Protein AF-A0A6P8NVR1-F1 (afdb_monomer_lite)

InterPro domains:
  IPR001129 Membrane-associated, eicosanoid/glutathione metabolism (MAPEG) protein [PF01124] (24-122)
  IPR023352 Membrane associated eicosanoid/glutathione metabolism-like domain superfamily [G3DSA:1.20.120.550] (2-128)
  IPR023352 Membrane associated eicosanoid/glutathione metabolism-like domain superfamily [SSF161084] (20-120)
  IPR040162 Microsomal glutathione S-transferase 1-like [PTHR10689] (18-127)

Secondary structure (DSSP, 8-state):
-----PPPHHHHHHHHHHT-BSSHHHHHHTT-GGGB---HHHHHHHHHHHHHHHHHHHHHHHHHHHHHT---HHHHHHHHHHHHHHHHHHHHHHHTTPPTTHHHHHHHHHHHHHHHHHHHHHHHHHHT-

Organism: Geotrypetes seraphini (NCBI:txid260995)

Structure (mmCIF, N/CA/C/O backbone):
data_AF-A0A6P8NVR1-F1
#
_entry.id   AF-A0A6P8NVR1-F1
#
loop_
_atom_site.group_PDB
_atom_site.id
_atom_site.type_symbol
_atom_site.label_atom_id
_atom_site.label_alt_id
_atom_site.label_comp_id
_atom_site.label_asym_id
_atom_site.label_entity_id
_atom_site.label_seq_id
_atom_site.pdbx_PDB_ins_code
_atom_site.Cartn_x
_atom_site.Cartn_y
_atom_site.Cartn_z
_atom_site.occupancy
_atom_site.B_iso_or_equiv
_atom_site.auth_seq_id
_atom_site.auth_comp_id
_atom_site.auth_asym_id
_atom_site.auth_atom_id
_atom_site.pdbx_PDB_model_num
ATOM 1 N N . MET A 1 1 ? -29.888 -23.218 -0.373 1.00 34.25 1 MET A N 1
ATOM 2 C CA . MET A 1 1 ? -28.438 -23.358 -0.621 1.00 34.25 1 MET A CA 1
ATOM 3 C C . MET A 1 1 ? -27.927 -21.982 -1.011 1.00 34.25 1 MET A C 1
ATOM 5 O O . MET A 1 1 ? -27.906 -21.650 -2.184 1.00 34.25 1 MET A O 1
ATOM 9 N N . THR A 1 2 ? -27.669 -21.127 -0.023 1.00 29.81 2 THR A N 1
ATOM 10 C CA . THR A 1 2 ? -27.311 -19.722 -0.259 1.00 29.81 2 THR A CA 1
ATOM 11 C C . THR A 1 2 ? -25.893 -19.531 0.243 1.00 29.81 2 THR A C 1
ATOM 13 O O . THR A 1 2 ? -25.622 -19.648 1.434 1.00 29.81 2 THR A O 1
ATOM 16 N N . MET A 1 3 ? -24.988 -19.357 -0.716 1.00 31.16 3 MET A N 1
ATOM 17 C CA . MET A 1 3 ? -23.564 -19.121 -0.517 1.00 31.16 3 MET A CA 1
ATOM 18 C C . MET A 1 3 ? -23.371 -17.875 0.349 1.00 31.16 3 MET A C 1
ATOM 20 O O . MET A 1 3 ? -23.677 -16.765 -0.079 1.00 31.16 3 MET A O 1
ATOM 24 N N . ILE A 1 4 ? -22.885 -18.069 1.575 1.00 40.06 4 ILE A N 1
ATOM 25 C CA . ILE A 1 4 ? -22.505 -16.987 2.481 1.00 40.06 4 ILE A CA 1
ATOM 26 C C . ILE A 1 4 ? -21.123 -16.519 2.028 1.00 40.06 4 ILE A C 1
ATOM 28 O O . ILE A 1 4 ? -20.117 -17.187 2.264 1.00 40.06 4 ILE A O 1
ATOM 32 N N . SER A 1 5 ? -21.075 -15.391 1.323 1.00 36.91 5 SER A N 1
ATOM 33 C CA . SER A 1 5 ? -19.827 -14.699 1.015 1.00 36.91 5 SER A CA 1
ATOM 34 C C . SER A 1 5 ? -19.214 -14.179 2.318 1.00 36.91 5 SER A C 1
ATOM 36 O O . SER A 1 5 ? -19.719 -13.225 2.908 1.00 36.91 5 SER A O 1
ATOM 38 N N . SER A 1 6 ? -18.146 -14.829 2.778 1.00 36.59 6 SER A N 1
ATOM 39 C CA . SER A 1 6 ? -17.405 -14.449 3.983 1.00 36.59 6 SER A CA 1
ATOM 40 C C . SER A 1 6 ? -16.728 -13.081 3.796 1.00 36.59 6 SER A C 1
ATOM 42 O O . SER A 1 6 ? -15.930 -12.935 2.866 1.00 36.59 6 SER A O 1
ATOM 44 N N . PRO A 1 7 ? -16.961 -12.088 4.674 1.00 46.00 7 PRO A N 1
ATOM 45 C CA . PRO A 1 7 ? -16.121 -10.900 4.750 1.00 46.00 7 PRO A CA 1
ATOM 46 C C . PRO A 1 7 ? -14.785 -11.266 5.413 1.00 46.00 7 PRO A C 1
ATOM 48 O O . PRO A 1 7 ? -14.711 -12.184 6.230 1.00 46.00 7 PRO A O 1
ATOM 51 N N . GLY A 1 8 ? -13.709 -10.574 5.037 1.00 45.28 8 GLY A N 1
ATOM 52 C CA . GLY A 1 8 ? -12.347 -10.905 5.463 1.00 45.28 8 GLY A CA 1
ATOM 53 C C . GLY A 1 8 ? -12.120 -10.885 6.990 1.00 45.28 8 GLY A C 1
ATOM 54 O O . GLY A 1 8 ? -12.815 -10.173 7.721 1.00 45.28 8 GLY A O 1
ATOM 55 N N . PRO A 1 9 ? -11.100 -11.615 7.481 1.00 47.22 9 PRO A N 1
ATOM 56 C CA . PRO A 1 9 ? -10.915 -11.962 8.896 1.00 47.22 9 PRO A CA 1
ATOM 57 C C . PRO A 1 9 ? -10.760 -10.777 9.857 1.00 47.22 9 PRO A C 1
ATOM 59 O O . PRO A 1 9 ? -11.029 -10.921 11.043 1.00 47.22 9 PRO A O 1
ATOM 62 N N . GLN A 1 10 ? -10.363 -9.594 9.384 1.00 46.66 10 GLN A N 1
ATOM 63 C CA . GLN A 1 10 ? -10.154 -8.449 10.274 1.00 46.66 10 GLN A CA 1
ATOM 64 C C . GLN A 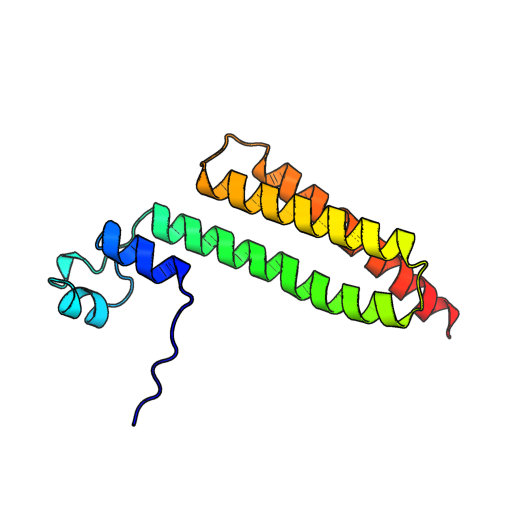1 10 ? -11.470 -7.776 10.692 1.00 46.66 10 GLN A C 1
ATOM 66 O O . GLN A 1 10 ? -11.611 -7.412 11.851 1.00 46.66 10 GLN A O 1
ATOM 71 N N . GLY A 1 11 ? -12.462 -7.653 9.802 1.00 45.97 11 GLY A N 1
ATOM 72 C CA . GLY A 1 11 ? -13.723 -6.960 10.116 1.00 45.97 11 GLY A CA 1
ATOM 73 C C . GLY A 1 11 ? -14.585 -7.685 11.1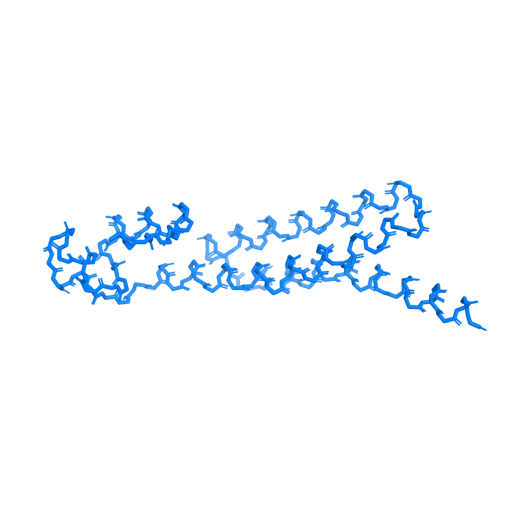56 1.00 45.97 11 GLY A C 1
ATOM 74 O O . GLY A 1 11 ? -15.250 -7.040 11.963 1.00 45.97 11 GLY A O 1
ATOM 75 N N . HIS A 1 12 ? -14.524 -9.019 11.174 1.00 50.06 12 HIS A N 1
ATOM 76 C CA . HIS A 1 12 ? -15.284 -9.846 12.111 1.00 50.06 12 HIS A CA 1
ATOM 77 C C . HIS A 1 12 ? -14.808 -9.692 13.560 1.00 50.06 12 HIS A C 1
ATOM 79 O O . HIS A 1 12 ? -15.641 -9.581 14.453 1.00 50.06 12 HIS A O 1
ATOM 85 N N . VAL A 1 13 ? -13.492 -9.636 13.796 1.00 52.91 13 VAL A N 1
ATOM 86 C CA . VAL A 1 13 ? -12.922 -9.610 15.156 1.00 52.91 13 VAL A CA 1
ATOM 87 C C . VAL A 1 13 ? -13.276 -8.308 15.884 1.00 52.91 13 VAL A C 1
ATOM 89 O O . VAL A 1 13 ? -13.744 -8.343 17.025 1.00 52.91 13 VAL A O 1
ATOM 92 N N . TRP A 1 14 ? -13.156 -7.164 15.202 1.00 46.94 14 TRP A N 1
ATOM 93 C CA . TRP A 1 14 ? -13.504 -5.855 15.768 1.00 46.94 14 TRP A CA 1
ATOM 94 C C . TRP A 1 14 ? -15.011 -5.707 16.016 1.00 46.94 14 TRP A C 1
ATOM 96 O O . TRP A 1 14 ? -15.411 -5.200 17.063 1.00 46.94 14 TRP A O 1
ATOM 106 N N . ALA A 1 15 ? -15.850 -6.219 15.107 1.00 55.34 15 ALA A N 1
ATOM 107 C CA . ALA A 1 15 ? -17.302 -6.238 15.285 1.00 55.34 15 ALA A CA 1
ATOM 108 C C . ALA A 1 15 ? -17.728 -7.103 16.483 1.00 55.34 15 ALA A C 1
ATOM 110 O O . ALA A 1 15 ? -18.631 -6.714 17.221 1.00 55.34 15 ALA A O 1
ATOM 111 N N . THR A 1 16 ? -17.051 -8.232 16.727 1.00 55.38 16 THR A N 1
ATOM 112 C CA . THR A 1 16 ? -17.333 -9.100 17.882 1.00 55.38 16 THR A CA 1
ATOM 113 C C . THR A 1 16 ? -16.845 -8.536 19.219 1.00 55.38 16 THR A C 1
ATOM 115 O O . THR A 1 16 ? -17.508 -8.757 20.227 1.00 55.38 16 THR A O 1
ATOM 118 N N . GLN A 1 17 ? -15.741 -7.779 19.258 1.00 57.66 17 GLN A N 1
ATOM 119 C CA . GLN A 1 17 ? -15.271 -7.131 20.495 1.00 57.66 17 GLN A CA 1
ATOM 120 C C . GLN A 1 17 ? -16.059 -5.857 20.833 1.00 57.66 17 GLN A C 1
ATOM 122 O O . GLN A 1 17 ? -16.390 -5.637 21.997 1.00 57.66 17 GLN A O 1
ATOM 127 N N . GLY A 1 18 ? -16.398 -5.035 19.834 1.00 58.72 18 GLY A N 1
ATOM 128 C CA . GLY A 1 18 ? -17.211 -3.823 20.011 1.00 58.72 18 GLY A CA 1
ATOM 129 C C . GLY A 1 18 ? -18.725 -4.070 20.001 1.00 58.72 18 GLY A C 1
ATOM 130 O O . GLY A 1 18 ? -19.498 -3.136 20.240 1.00 58.72 18 GLY A O 1
ATOM 131 N N . MET A 1 19 ? -19.152 -5.308 19.712 1.00 63.66 19 MET A N 1
ATOM 132 C CA . MET A 1 19 ? -20.544 -5.699 19.456 1.00 63.66 19 MET A CA 1
ATOM 133 C C . MET A 1 19 ? -21.239 -4.683 18.535 1.00 63.66 19 MET A C 1
ATOM 135 O O . MET A 1 19 ? -22.210 -4.017 18.907 1.00 63.66 19 MET A O 1
ATOM 139 N N . ALA A 1 20 ? -20.660 -4.479 17.355 1.00 72.69 20 ALA A N 1
ATOM 140 C CA . ALA A 1 20 ? -21.123 -3.504 16.377 1.00 72.69 20 ALA A CA 1
ATOM 141 C C . ALA A 1 20 ? -21.150 -4.136 14.987 1.00 72.69 20 ALA A C 1
ATOM 143 O O . ALA A 1 20 ? -20.119 -4.312 14.338 1.00 72.69 20 ALA A O 1
ATOM 144 N N . PHE A 1 21 ? -22.353 -4.488 14.548 1.00 78.25 21 PHE A N 1
ATOM 145 C CA . PHE A 1 21 ? -22.621 -5.161 13.286 1.00 78.25 21 PHE A CA 1
ATOM 146 C C . PHE A 1 21 ? -23.331 -4.207 12.325 1.00 78.25 21 PHE A C 1
ATOM 148 O O . PHE A 1 21 ? -24.138 -3.372 12.735 1.00 78.25 21 PHE A O 1
ATOM 155 N N . ALA A 1 22 ? -23.028 -4.331 11.032 1.00 80.25 22 ALA A N 1
ATOM 156 C CA . ALA A 1 22 ? -23.700 -3.560 9.986 1.00 80.25 22 ALA A CA 1
ATOM 157 C C . ALA A 1 22 ? -25.078 -4.139 9.630 1.00 80.25 22 ALA A C 1
ATOM 159 O O . ALA A 1 22 ? -25.962 -3.402 9.196 1.00 80.25 22 ALA A O 1
ATOM 160 N N . ASN A 1 23 ? -25.236 -5.447 9.830 1.00 83.00 23 ASN A N 1
ATOM 161 C CA . ASN A 1 23 ? -26.388 -6.217 9.412 1.00 83.00 23 ASN A CA 1
ATOM 162 C C . ASN A 1 23 ? -27.220 -6.670 10.633 1.00 83.00 23 ASN A C 1
ATOM 164 O O . ASN A 1 23 ? -26.651 -7.107 11.643 1.00 83.00 23 ASN A O 1
ATOM 168 N N . PRO A 1 24 ? -28.561 -6.568 10.574 1.00 79.50 24 PRO A N 1
ATOM 169 C CA . PRO A 1 24 ? -29.440 -6.905 11.693 1.00 79.50 24 PRO A CA 1
ATOM 170 C C . PRO A 1 24 ? -29.431 -8.401 12.034 1.00 79.50 24 PRO A C 1
ATOM 172 O O . PRO A 1 24 ? -29.543 -8.752 13.209 1.00 79.50 24 PRO A O 1
ATOM 175 N N . GLU A 1 25 ? -29.264 -9.285 11.051 1.00 82.31 25 GLU A N 1
ATOM 176 C CA . GLU A 1 25 ? -29.177 -10.734 11.253 1.00 82.31 25 GLU A CA 1
ATOM 177 C C . GLU A 1 25 ? -27.942 -11.136 12.072 1.00 82.31 25 GLU A C 1
ATOM 179 O O . GLU A 1 25 ? -28.046 -11.969 12.977 1.00 82.31 25 GLU A O 1
ATOM 184 N N . ASP A 1 26 ? -26.804 -10.480 11.833 1.00 81.12 26 ASP A N 1
ATOM 185 C CA . ASP A 1 26 ? -25.574 -10.696 12.596 1.00 81.12 26 ASP A CA 1
ATOM 186 C C . ASP A 1 26 ? -25.729 -10.162 14.023 1.00 81.12 26 ASP A C 1
ATOM 188 O O . ASP A 1 26 ? -25.366 -10.830 14.992 1.00 81.12 26 ASP A O 1
ATOM 192 N N . ALA A 1 27 ? -26.358 -8.992 14.178 1.00 81.38 27 ALA A N 1
ATOM 193 C CA . ALA A 1 27 ? -26.635 -8.417 15.489 1.00 81.38 27 ALA A CA 1
ATOM 194 C C . ALA A 1 27 ? -27.541 -9.324 16.338 1.00 81.38 27 ALA A C 1
ATOM 196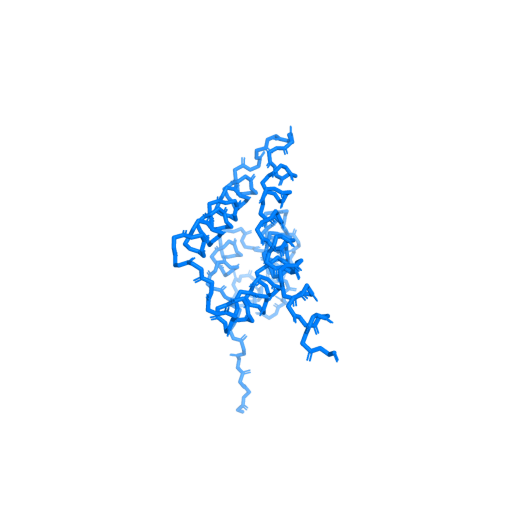 O O . ALA A 1 27 ? -27.264 -9.547 17.517 1.00 81.38 27 ALA A O 1
ATOM 197 N N . VAL A 1 28 ? -28.603 -9.889 15.751 1.00 83.50 28 VAL A N 1
ATOM 198 C CA . VAL A 1 28 ? -29.507 -10.829 16.439 1.00 83.50 28 VAL A CA 1
ATOM 199 C C . VAL A 1 28 ? -28.768 -12.102 16.847 1.00 83.50 28 VAL A C 1
ATOM 201 O O . VAL A 1 28 ? -28.902 -12.529 17.995 1.00 83.50 28 VAL A O 1
ATOM 204 N N . ARG A 1 29 ? -27.932 -12.661 15.963 1.00 82.25 29 ARG A N 1
ATOM 205 C CA . ARG A 1 29 ? -27.117 -13.849 16.262 1.00 82.25 29 ARG A CA 1
ATOM 206 C C . ARG A 1 29 ? -26.131 -13.625 17.414 1.00 82.25 29 ARG A C 1
ATOM 208 O O . ARG A 1 29 ? -25.812 -14.572 18.129 1.00 82.25 29 ARG A O 1
ATOM 215 N N . HIS A 1 30 ? -25.676 -12.389 17.608 1.00 77.25 30 HIS A N 1
ATOM 216 C CA . HIS A 1 30 ? -24.655 -12.021 18.590 1.00 77.25 30 HIS A CA 1
ATOM 217 C C . HIS A 1 30 ? -25.180 -11.215 19.798 1.00 77.25 30 HIS A C 1
ATOM 219 O O . HIS A 1 30 ? -24.385 -10.637 20.535 1.00 77.25 30 HIS A O 1
ATOM 225 N N . GLY A 1 31 ? -26.496 -11.213 20.061 1.00 75.88 31 GLY A N 1
ATOM 226 C CA . GLY A 1 31 ? -27.066 -10.692 21.319 1.00 75.88 31 GLY A CA 1
ATOM 227 C C . GLY A 1 31 ? -28.129 -9.592 21.191 1.00 75.88 31 GLY A C 1
ATOM 228 O O . GLY A 1 31 ? -28.522 -8.999 22.201 1.00 75.88 31 GLY A O 1
ATOM 229 N N . GLY A 1 32 ? -28.610 -9.315 19.976 1.00 81.19 32 GLY A N 1
ATOM 230 C CA . GLY A 1 32 ? -29.805 -8.509 19.704 1.00 81.19 32 GLY A CA 1
ATOM 231 C C . GLY A 1 32 ? -29.576 -7.283 18.813 1.00 81.19 32 GLY A C 1
ATOM 232 O O . GLY A 1 32 ? -28.462 -6.786 18.662 1.00 81.19 32 GLY A O 1
ATOM 233 N N . LEU A 1 33 ? -30.671 -6.738 18.267 1.00 82.19 33 LEU A N 1
ATOM 234 C CA . LEU A 1 33 ? -30.675 -5.607 17.317 1.00 82.19 33 LEU A CA 1
ATOM 235 C C . LEU A 1 33 ? -29.981 -4.333 17.830 1.00 82.19 33 LEU A C 1
ATOM 237 O O . LEU A 1 33 ? -29.532 -3.524 17.026 1.00 82.19 33 LEU A O 1
ATOM 241 N N . LYS A 1 34 ? -29.829 -4.168 19.150 1.00 77.56 34 LYS A N 1
ATOM 242 C CA . LYS A 1 34 ? -29.069 -3.063 19.769 1.00 77.56 34 LYS A CA 1
ATOM 243 C C . LYS A 1 34 ? -27.601 -2.995 19.319 1.00 77.56 34 LYS A C 1
ATOM 245 O O . LYS A 1 34 ? -26.973 -1.946 19.436 1.00 77.56 34 LYS A O 1
ATOM 250 N N . TYR A 1 35 ? -27.063 -4.104 18.812 1.00 78.06 35 TYR A N 1
ATOM 251 C CA . TYR A 1 35 ? -25.705 -4.204 18.282 1.00 78.06 35 TYR A CA 1
ATOM 252 C C . TYR A 1 35 ? -25.622 -3.933 16.774 1.00 78.06 35 TYR A C 1
ATOM 254 O O . TYR A 1 35 ? -24.524 -3.882 16.229 1.00 78.06 35 TYR A O 1
ATOM 262 N N . CYS A 1 36 ? -26.753 -3.702 16.098 1.00 81.50 36 CYS A N 1
ATOM 263 C CA . CYS A 1 36 ? -26.787 -3.207 14.724 1.00 81.50 36 CYS A CA 1
ATOM 264 C C . CYS A 1 36 ? -26.526 -1.694 14.730 1.00 81.50 36 CYS A C 1
ATOM 266 O O . CYS A 1 36 ? -27.451 -0.879 14.689 1.00 81.50 36 CYS A O 1
ATOM 268 N N . ARG A 1 37 ? -25.258 -1.306 14.867 1.00 80.25 37 ARG A N 1
ATOM 269 C CA . ARG A 1 37 ? -24.846 0.089 15.056 1.00 80.25 37 ARG A CA 1
ATOM 270 C C . ARG A 1 37 ? -23.557 0.394 14.313 1.00 80.25 37 ARG A C 1
ATOM 272 O O . ARG A 1 37 ? -22.723 -0.479 14.092 1.00 80.25 37 ARG A O 1
ATOM 279 N N . LYS A 1 38 ? -23.379 1.669 13.973 1.00 80.62 38 LYS A N 1
ATOM 280 C CA . LYS A 1 38 ? -22.113 2.174 13.441 1.00 80.62 38 LYS A CA 1
ATOM 281 C C . LYS A 1 38 ? -21.130 2.376 14.583 1.00 80.62 38 LYS A C 1
ATOM 283 O O . LYS A 1 38 ? -21.455 3.043 15.562 1.00 80.62 38 LYS A O 1
ATOM 288 N N . ASP A 1 39 ? -19.940 1.818 14.423 1.00 82.69 39 ASP A N 1
ATOM 289 C CA . ASP A 1 39 ? -18.832 1.982 15.351 1.00 82.69 39 ASP A CA 1
ATOM 290 C C . ASP A 1 39 ? -17.682 2.754 14.672 1.00 82.69 39 ASP A C 1
ATOM 292 O O . ASP A 1 39 ? -17.316 2.425 13.534 1.00 82.69 39 ASP A O 1
ATOM 296 N N . PRO A 1 40 ? -17.122 3.795 15.319 1.00 82.50 40 PRO A N 1
ATOM 297 C CA . PRO A 1 40 ? -16.058 4.612 14.739 1.00 82.50 40 PRO A CA 1
ATOM 298 C C . PRO A 1 40 ? -14.805 3.828 14.320 1.00 82.50 40 PRO A C 1
ATOM 300 O O . PRO A 1 40 ? -14.176 4.195 13.317 1.00 82.50 40 PRO A O 1
ATOM 303 N N . ASP A 1 41 ? -14.447 2.762 15.038 1.00 79.50 41 ASP A N 1
ATOM 304 C CA . ASP A 1 41 ? -13.268 1.941 14.753 1.00 79.50 41 ASP A CA 1
ATOM 305 C C . ASP A 1 41 ? -13.537 0.965 13.603 1.00 79.50 41 ASP A C 1
ATOM 307 O O . ASP A 1 41 ? -12.692 0.804 12.713 1.00 79.50 41 ASP A O 1
ATOM 311 N N . VAL A 1 42 ? -14.752 0.411 13.523 1.00 80.75 42 VAL A N 1
ATOM 312 C CA . VAL A 1 42 ? -15.196 -0.379 12.358 1.00 80.75 42 VAL A CA 1
ATOM 313 C C . VAL A 1 42 ? -15.194 0.481 11.091 1.00 80.75 42 VAL A C 1
ATOM 315 O O . VAL A 1 42 ? -14.675 0.074 10.045 1.00 80.75 42 VAL A O 1
ATOM 318 N N . GLU A 1 43 ? -15.704 1.712 11.167 1.00 83.56 43 GLU A N 1
ATOM 319 C CA . GLU A 1 43 ? -15.658 2.642 10.036 1.00 83.56 43 GLU A CA 1
ATOM 320 C C . GLU A 1 43 ? -14.229 3.041 9.659 1.00 83.56 43 GLU A C 1
ATOM 322 O O . GLU A 1 43 ? -13.919 3.212 8.474 1.00 83.56 43 GLU A O 1
ATOM 327 N N . ARG A 1 44 ? -13.341 3.184 10.648 1.00 82.19 44 ARG A N 1
ATOM 328 C CA . ARG A 1 44 ? -11.918 3.450 10.422 1.00 82.19 44 ARG A CA 1
ATOM 329 C C . ARG A 1 44 ? -11.263 2.288 9.672 1.00 82.19 44 ARG A C 1
ATOM 331 O O . ARG A 1 44 ? -10.612 2.543 8.660 1.00 82.19 44 ARG A O 1
ATOM 338 N N . CYS A 1 45 ? -11.513 1.044 10.070 1.00 82.31 45 CYS A N 1
ATOM 339 C CA . CYS A 1 45 ? -11.042 -0.137 9.344 1.00 82.31 45 CYS A CA 1
ATOM 340 C C . CYS A 1 45 ? -11.598 -0.185 7.913 1.00 82.31 45 CYS A C 1
ATOM 342 O O . CYS A 1 45 ? -10.862 -0.457 6.966 1.00 82.31 45 CYS A O 1
ATOM 344 N N . ARG A 1 46 ? -12.878 0.165 7.722 1.00 85.62 46 ARG A N 1
ATOM 345 C CA . ARG A 1 46 ? -13.492 0.216 6.386 1.00 85.62 46 ARG A CA 1
ATOM 346 C C . ARG A 1 46 ? -12.830 1.257 5.480 1.00 85.62 46 ARG A C 1
ATOM 348 O O . ARG A 1 46 ? -12.633 0.995 4.294 1.00 85.62 46 ARG A O 1
ATOM 355 N N . ARG A 1 47 ? -12.497 2.438 6.014 1.00 86.12 47 ARG A N 1
ATOM 356 C CA . ARG A 1 47 ? -11.785 3.488 5.262 1.00 86.12 47 ARG A CA 1
ATOM 357 C C . ARG A 1 47 ? -10.353 3.074 4.923 1.00 86.12 47 ARG A C 1
ATOM 359 O O . ARG A 1 47 ? -9.926 3.309 3.796 1.00 86.12 47 ARG A O 1
ATOM 366 N N . LEU A 1 48 ? -9.652 2.429 5.856 1.00 86.12 48 LEU A N 1
ATOM 367 C CA . LEU A 1 48 ? -8.329 1.854 5.609 1.00 86.12 48 LEU A CA 1
ATOM 368 C C . LEU A 1 48 ? -8.377 0.842 4.458 1.00 86.12 48 LEU A C 1
ATOM 370 O O . LEU A 1 48 ? -7.660 1.009 3.478 1.00 86.12 48 LEU A O 1
ATOM 374 N N . HIS A 1 49 ? -9.285 -0.134 4.536 1.00 87.00 49 HIS A N 1
ATOM 375 C CA . HIS A 1 49 ? -9.411 -1.184 3.526 1.00 87.00 49 HIS A CA 1
ATOM 376 C C . HIS A 1 49 ? -9.770 -0.622 2.145 1.00 87.00 49 HIS A C 1
ATOM 378 O O . HIS A 1 49 ? -9.246 -1.069 1.130 1.00 87.00 49 HIS A O 1
ATOM 384 N N . ARG A 1 50 ? -10.632 0.402 2.092 1.00 88.62 50 ARG A N 1
ATOM 385 C CA . ARG A 1 50 ? -10.938 1.108 0.841 1.00 88.62 50 ARG A CA 1
ATOM 386 C C . ARG A 1 50 ? -9.697 1.763 0.235 1.00 88.62 50 ARG A C 1
ATOM 388 O O . ARG A 1 50 ? -9.453 1.584 -0.951 1.00 88.62 50 ARG A O 1
ATOM 395 N N . ASN A 1 51 ? -8.906 2.471 1.039 1.00 88.31 51 ASN A N 1
ATOM 396 C CA . ASN A 1 51 ? -7.676 3.092 0.551 1.00 88.31 51 ASN A CA 1
ATOM 397 C C . ASN A 1 51 ? -6.632 2.046 0.123 1.00 88.31 51 ASN A C 1
ATOM 399 O O . ASN A 1 51 ? -5.926 2.252 -0.859 1.00 88.31 51 ASN A O 1
ATOM 403 N N . ASP A 1 52 ? -6.547 0.916 0.833 1.00 87.50 52 ASP A N 1
ATOM 404 C CA . ASP A 1 52 ? -5.720 -0.221 0.417 1.00 87.50 52 ASP A CA 1
ATOM 405 C C . ASP A 1 52 ? -6.149 -0.734 -0.962 1.00 87.50 52 ASP A C 1
ATOM 407 O O . ASP A 1 52 ? -5.294 -0.882 -1.831 1.00 87.50 52 ASP A O 1
ATOM 411 N N . MET A 1 53 ? -7.448 -0.923 -1.214 1.00 88.69 53 MET A N 1
ATOM 412 C CA . MET A 1 53 ? -7.949 -1.333 -2.535 1.00 88.69 53 MET A CA 1
ATOM 413 C C . MET A 1 53 ? -7.613 -0.316 -3.637 1.00 88.69 53 MET A C 1
ATOM 415 O O . MET A 1 53 ? -7.142 -0.703 -4.707 1.00 88.69 53 MET A O 1
ATOM 419 N N . GLU A 1 54 ? -7.810 0.978 -3.371 1.00 87.88 54 GLU A N 1
ATOM 420 C CA . GLU A 1 54 ? -7.529 2.065 -4.322 1.00 87.88 54 GLU A CA 1
ATOM 421 C C . GLU A 1 54 ? -6.039 2.161 -4.698 1.00 87.88 54 GLU A C 1
ATOM 423 O O . GLU A 1 54 ? -5.724 2.585 -5.806 1.00 87.88 54 GLU A O 1
ATOM 428 N N . CYS A 1 55 ? -5.118 1.736 -3.826 1.00 88.38 55 CYS A N 1
ATOM 429 C CA . CYS A 1 55 ? -3.677 1.744 -4.108 1.00 88.38 55 CYS A CA 1
ATOM 430 C C . CYS A 1 55 ? -3.134 0.405 -4.620 1.00 88.38 55 CYS A C 1
ATOM 432 O O . CYS A 1 55 ? -2.300 0.383 -5.526 1.00 88.38 55 CYS A O 1
ATOM 434 N N . ILE A 1 56 ? -3.562 -0.713 -4.029 1.00 90.81 56 ILE A N 1
ATOM 435 C CA . ILE A 1 56 ? -3.009 -2.042 -4.311 1.00 90.81 56 ILE A CA 1
ATOM 436 C C . ILE A 1 56 ? -3.463 -2.535 -5.682 1.00 90.81 56 ILE A C 1
ATOM 438 O O . ILE A 1 56 ? -2.636 -3.065 -6.418 1.00 90.81 56 ILE A O 1
ATOM 442 N N . PHE A 1 57 ? -4.727 -2.338 -6.073 1.00 92.44 57 PHE A N 1
ATOM 443 C CA . PHE A 1 57 ? -5.191 -2.829 -7.375 1.00 92.44 57 PHE A CA 1
ATOM 444 C C . PHE A 1 57 ? -4.470 -2.162 -8.559 1.00 92.44 57 PHE A C 1
ATOM 446 O O . PHE A 1 57 ? -3.976 -2.898 -9.418 1.00 92.44 57 PHE A O 1
ATOM 453 N N . PRO A 1 58 ? -4.297 -0.823 -8.605 1.00 91.81 58 PRO A N 1
ATOM 454 C CA . PRO A 1 58 ? -3.486 -0.200 -9.650 1.00 91.81 58 PRO A CA 1
ATOM 455 C C . PRO A 1 58 ? -2.021 -0.637 -9.612 1.00 91.81 58 PRO A C 1
ATOM 457 O O . PRO A 1 58 ? -1.434 -0.879 -10.664 1.00 91.81 58 PRO A O 1
ATOM 460 N N . PHE A 1 59 ? -1.429 -0.777 -8.421 1.00 93.12 59 PHE A N 1
ATOM 461 C CA . PHE A 1 59 ? -0.048 -1.240 -8.286 1.00 93.12 59 PHE A CA 1
ATOM 462 C C . PHE A 1 59 ? 0.141 -2.661 -8.819 1.00 93.12 59 PHE A C 1
ATOM 464 O O . PHE A 1 59 ? 1.116 -2.909 -9.519 1.00 93.12 59 PHE A O 1
ATOM 471 N N . LEU A 1 60 ? -0.779 -3.586 -8.531 1.00 93.62 60 LEU A N 1
ATOM 472 C CA . LEU A 1 60 ? -0.718 -4.950 -9.057 1.00 93.62 60 LEU A CA 1
ATOM 473 C C . LEU A 1 60 ? -0.802 -4.950 -10.584 1.00 93.62 60 LEU A C 1
ATOM 475 O O . LEU A 1 60 ? 0.002 -5.607 -11.240 1.00 93.62 60 LEU A O 1
ATOM 479 N N . PHE A 1 61 ? -1.729 -4.175 -11.148 1.00 94.19 61 PHE A N 1
ATOM 480 C CA . PHE A 1 61 ? -1.885 -4.065 -12.595 1.00 94.19 61 PHE A CA 1
ATOM 481 C C . PHE A 1 61 ? -0.623 -3.506 -13.269 1.00 94.19 61 PHE A C 1
ATOM 483 O O . PHE A 1 61 ? -0.049 -4.139 -14.154 1.00 94.19 61 PHE A O 1
ATOM 490 N N . ILE A 1 62 ? -0.140 -2.351 -12.804 1.00 94.19 62 ILE A N 1
ATOM 491 C CA . ILE A 1 62 ? 1.056 -1.691 -13.347 1.00 94.19 62 ILE A CA 1
ATOM 492 C C . ILE A 1 62 ? 2.311 -2.532 -13.079 1.00 94.19 62 ILE A C 1
ATOM 494 O O . ILE A 1 62 ? 3.186 -2.604 -13.933 1.00 94.19 62 ILE A O 1
ATOM 498 N N . GLY A 1 63 ? 2.406 -3.188 -11.923 1.00 92.62 63 GLY A N 1
ATOM 499 C CA . GLY A 1 63 ? 3.544 -4.020 -11.540 1.00 92.62 63 GLY A CA 1
ATOM 500 C C . GLY A 1 63 ? 3.693 -5.257 -12.422 1.00 92.62 63 GLY A C 1
ATOM 501 O O . GLY A 1 63 ? 4.807 -5.569 -12.835 1.00 92.62 63 GLY A O 1
ATOM 502 N N . VAL A 1 64 ? 2.584 -5.920 -12.774 1.00 93.56 64 VAL A N 1
ATOM 503 C CA . VAL A 1 64 ? 2.602 -7.035 -13.737 1.00 93.56 64 VAL A CA 1
ATOM 504 C C . VAL A 1 64 ? 3.082 -6.550 -15.102 1.00 93.56 64 VAL A C 1
ATOM 506 O O . VAL A 1 64 ? 4.012 -7.136 -15.650 1.00 93.56 64 VAL A O 1
ATOM 509 N N . LEU A 1 65 ? 2.515 -5.452 -15.614 1.00 93.06 65 LEU A N 1
ATOM 510 C CA . LEU A 1 65 ? 2.952 -4.866 -16.885 1.00 93.06 65 LEU A CA 1
ATOM 511 C C . LEU A 1 65 ? 4.435 -4.494 -16.845 1.00 93.06 65 LEU A C 1
ATOM 513 O O . LEU A 1 65 ? 5.178 -4.835 -17.757 1.00 93.06 65 LEU A O 1
ATOM 517 N N . TYR A 1 66 ? 4.886 -3.858 -15.764 1.00 91.94 66 TYR A N 1
ATOM 518 C CA . TYR A 1 66 ? 6.276 -3.462 -15.590 1.00 91.94 66 TYR A CA 1
ATOM 519 C C . TYR A 1 66 ? 7.226 -4.660 -15.628 1.00 91.94 66 TYR A C 1
ATOM 521 O O . TYR A 1 66 ? 8.269 -4.566 -16.262 1.00 91.94 66 TYR A O 1
ATOM 529 N N . CYS A 1 67 ? 6.865 -5.792 -15.017 1.00 91.00 67 CYS A N 1
ATOM 530 C CA . CYS A 1 67 ? 7.654 -7.025 -15.086 1.00 91.00 67 CYS A CA 1
ATOM 531 C C . CYS A 1 67 ? 7.743 -7.610 -16.505 1.00 91.00 67 CYS A C 1
ATOM 533 O O . CYS A 1 67 ? 8.741 -8.248 -16.825 1.00 91.00 67 CYS A O 1
ATOM 535 N N . MET A 1 68 ? 6.739 -7.389 -17.361 1.00 90.06 68 MET A N 1
ATOM 536 C CA . MET A 1 68 ? 6.764 -7.848 -18.758 1.00 90.06 68 MET A CA 1
ATOM 537 C C . MET A 1 68 ? 7.711 -7.027 -19.647 1.00 90.06 68 MET A C 1
ATOM 539 O O . MET A 1 68 ? 8.069 -7.488 -20.725 1.00 90.06 68 MET A O 1
ATOM 543 N N . LEU A 1 69 ? 8.144 -5.840 -19.202 1.00 88.12 69 LEU A N 1
ATOM 544 C CA . LEU A 1 69 ? 9.118 -4.992 -19.906 1.00 88.12 69 LEU A CA 1
ATOM 545 C C . LEU A 1 69 ? 10.585 -5.391 -19.635 1.00 88.12 69 LEU A C 1
ATOM 547 O O . LEU A 1 69 ? 11.489 -4.630 -19.968 1.00 88.12 69 LEU A O 1
ATOM 551 N N . ASP A 1 70 ? 10.815 -6.536 -18.987 1.00 85.31 70 ASP A N 1
ATOM 552 C CA . ASP A 1 70 ? 12.130 -7.019 -18.540 1.00 85.31 70 ASP A CA 1
ATOM 553 C C . ASP A 1 70 ? 12.999 -5.931 -17.861 1.00 85.31 70 ASP A C 1
ATOM 555 O O . ASP A 1 70 ? 14.099 -5.583 -18.305 1.00 85.31 70 ASP A O 1
ATOM 559 N N . PRO A 1 71 ? 12.495 -5.297 -16.785 1.00 87.62 71 PRO A N 1
ATOM 560 C CA . PRO A 1 71 ? 13.225 -4.250 -16.097 1.00 87.62 71 PRO A CA 1
ATOM 561 C C . PRO A 1 71 ? 14.396 -4.843 -15.313 1.00 87.62 71 PRO A C 1
ATOM 563 O O . PRO A 1 71 ? 14.353 -5.980 -14.851 1.00 87.62 71 PRO A O 1
ATOM 566 N N . SER A 1 72 ? 15.407 -4.017 -15.027 1.00 91.00 72 SER A N 1
ATOM 567 C CA . SER A 1 72 ? 16.490 -4.412 -14.119 1.00 91.00 72 SER A CA 1
ATOM 568 C C . SER A 1 72 ? 15.925 -4.983 -12.798 1.00 91.00 72 SER A C 1
ATOM 570 O O . SER A 1 72 ? 15.203 -4.262 -12.091 1.00 91.00 72 SER A O 1
ATOM 572 N N . PRO A 1 73 ? 16.277 -6.231 -12.418 1.00 89.81 73 PRO A N 1
ATOM 573 C CA . PRO A 1 73 ? 15.708 -6.906 -11.248 1.00 89.81 73 PRO A CA 1
ATOM 574 C C . PRO A 1 73 ? 15.911 -6.138 -9.939 1.00 89.81 73 PRO A C 1
ATOM 576 O O . PRO A 1 73 ? 15.050 -6.143 -9.059 1.00 89.81 73 PRO A O 1
ATOM 579 N N . THR A 1 74 ? 17.041 -5.440 -9.813 1.00 92.12 74 THR A N 1
ATOM 580 C CA . THR A 1 74 ? 17.360 -4.607 -8.648 1.00 92.12 74 THR A CA 1
ATOM 581 C C . THR A 1 74 ? 16.392 -3.435 -8.526 1.00 92.12 74 THR A C 1
ATOM 583 O O . THR A 1 74 ? 15.866 -3.171 -7.446 1.00 92.12 74 THR A O 1
ATOM 586 N N . ILE A 1 75 ? 16.097 -2.760 -9.640 1.00 90.44 75 ILE A N 1
ATOM 587 C CA . ILE A 1 75 ? 15.196 -1.604 -9.660 1.00 90.44 75 ILE A CA 1
ATOM 588 C C . ILE A 1 75 ? 13.760 -2.048 -9.372 1.00 90.44 75 ILE A C 1
ATOM 590 O O . ILE A 1 75 ? 13.075 -1.402 -8.578 1.00 90.44 75 ILE A O 1
ATOM 594 N N . ALA A 1 76 ? 13.312 -3.154 -9.972 1.00 91.06 76 ALA A N 1
ATOM 595 C CA . ALA A 1 76 ? 11.987 -3.717 -9.709 1.00 91.06 76 ALA A CA 1
ATOM 596 C C . ALA A 1 76 ? 11.801 -4.072 -8.223 1.00 91.06 76 ALA A C 1
ATOM 598 O O . ALA A 1 76 ? 10.810 -3.666 -7.613 1.00 91.06 76 ALA A O 1
ATOM 599 N N . LYS A 1 77 ? 12.795 -4.728 -7.603 1.00 93.50 77 LYS A N 1
ATOM 600 C CA . LYS A 1 77 ? 12.781 -5.023 -6.159 1.00 93.50 77 LYS A CA 1
ATOM 601 C C . LYS A 1 77 ? 12.623 -3.764 -5.312 1.00 93.50 77 LYS A C 1
ATOM 603 O O . LYS A 1 77 ? 11.787 -3.752 -4.41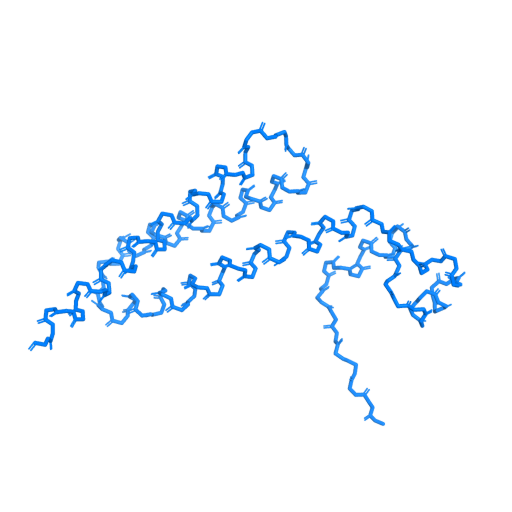3 1.00 93.50 77 LYS A O 1
ATOM 608 N N . VAL A 1 78 ? 13.373 -2.705 -5.615 1.00 93.94 78 VAL A N 1
ATOM 609 C CA . VAL A 1 78 ? 13.290 -1.436 -4.873 1.00 93.94 78 VAL A CA 1
ATOM 610 C C . VAL A 1 78 ? 11.894 -0.814 -4.983 1.00 93.94 78 VAL A C 1
ATOM 612 O O . VAL A 1 78 ? 11.340 -0.398 -3.969 1.00 93.94 78 VAL A O 1
ATOM 615 N N . HIS A 1 79 ? 11.278 -0.807 -6.172 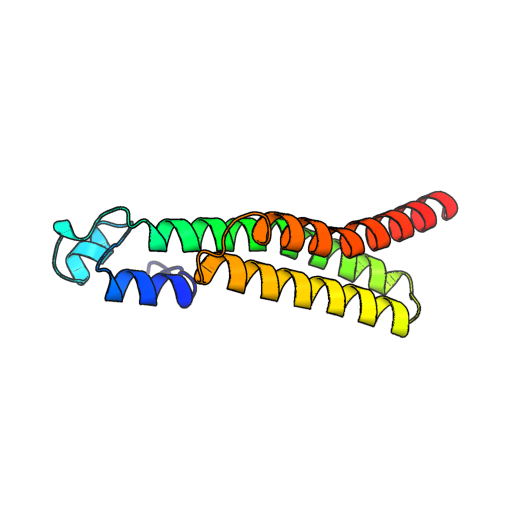1.00 92.06 79 HIS A N 1
ATOM 616 C CA . HIS A 1 79 ? 9.915 -0.282 -6.349 1.00 92.06 79 HIS A CA 1
ATOM 617 C C . HIS A 1 79 ? 8.897 -1.045 -5.492 1.00 92.06 79 HIS A C 1
ATOM 619 O O . HIS A 1 79 ? 8.073 -0.431 -4.810 1.00 92.06 79 HIS A O 1
ATOM 625 N N . PHE A 1 80 ? 8.986 -2.376 -5.479 1.00 92.56 80 PHE A N 1
ATOM 626 C CA . PHE A 1 80 ? 8.094 -3.226 -4.693 1.00 92.56 80 PHE A CA 1
ATOM 627 C C . PHE A 1 80 ? 8.326 -3.092 -3.185 1.00 92.56 80 PHE A C 1
ATOM 629 O O . PHE A 1 80 ? 7.362 -3.040 -2.423 1.00 92.56 80 PHE A O 1
ATOM 636 N N . GLN A 1 81 ? 9.581 -2.965 -2.749 1.00 94.44 81 GLN A N 1
ATOM 637 C CA . GLN A 1 81 ? 9.919 -2.739 -1.343 1.00 94.44 81 GLN A CA 1
ATOM 638 C C . GLN A 1 81 ? 9.415 -1.384 -0.841 1.00 94.44 81 GLN A C 1
ATOM 640 O O . GLN A 1 81 ? 8.805 -1.327 0.226 1.00 94.44 81 GLN A O 1
ATOM 645 N N . ILE A 1 82 ? 9.621 -0.307 -1.607 1.00 93.12 82 ILE A N 1
ATOM 646 C CA . ILE A 1 82 ? 9.131 1.032 -1.246 1.00 93.12 82 ILE A CA 1
ATOM 647 C C . ILE A 1 82 ? 7.607 1.023 -1.136 1.00 93.12 82 ILE A C 1
ATOM 649 O O . ILE A 1 82 ? 7.068 1.501 -0.138 1.00 93.12 82 ILE A O 1
ATOM 653 N N . PHE A 1 83 ? 6.913 0.440 -2.119 1.00 93.38 83 PHE A N 1
ATOM 654 C CA . PHE A 1 83 ? 5.457 0.330 -2.080 1.00 93.38 83 PHE A CA 1
ATOM 655 C C . PHE A 1 83 ? 4.983 -0.448 -0.846 1.00 93.38 83 PHE A C 1
ATOM 657 O O . PHE A 1 83 ? 4.121 0.029 -0.106 1.00 93.38 83 PHE A O 1
ATOM 664 N N . PHE A 1 84 ? 5.582 -1.613 -0.582 1.00 93.06 84 PHE A N 1
ATOM 665 C CA . PHE A 1 84 ? 5.230 -2.451 0.562 1.00 93.06 84 PHE A CA 1
ATOM 666 C C . PHE A 1 84 ? 5.424 -1.724 1.898 1.00 93.06 84 PHE A C 1
ATOM 668 O O . PHE A 1 84 ? 4.505 -1.686 2.717 1.00 93.06 84 PHE A O 1
ATOM 675 N N . LEU A 1 85 ? 6.586 -1.097 2.105 1.00 93.44 85 LEU A N 1
ATOM 676 C C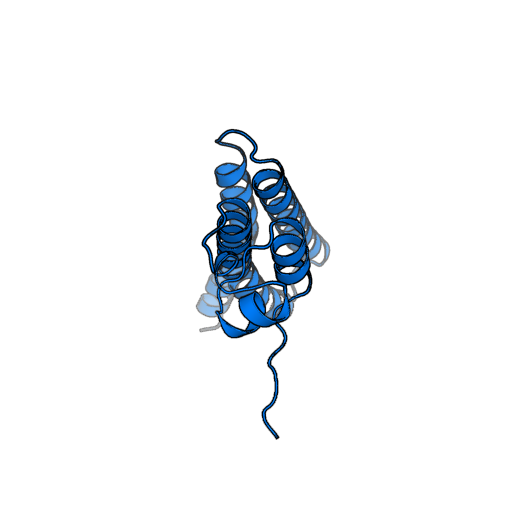A . LEU A 1 85 ? 6.878 -0.355 3.333 1.00 93.44 85 LEU A CA 1
ATOM 677 C C . LEU A 1 85 ? 5.953 0.854 3.502 1.00 93.44 85 LEU A C 1
ATOM 679 O O . LEU A 1 85 ? 5.478 1.108 4.609 1.00 93.44 85 LEU A O 1
ATOM 683 N N . ALA A 1 86 ? 5.647 1.571 2.418 1.00 91.38 86 ALA A N 1
ATOM 684 C CA . ALA A 1 86 ? 4.715 2.692 2.451 1.00 91.38 86 ALA A CA 1
ATOM 685 C C . ALA A 1 86 ? 3.294 2.246 2.837 1.00 91.38 86 ALA A C 1
ATOM 687 O O . ALA A 1 86 ? 2.658 2.893 3.673 1.00 91.38 86 ALA A O 1
ATOM 688 N N . ARG A 1 87 ? 2.805 1.118 2.296 1.00 90.38 87 ARG A N 1
ATOM 689 C CA . ARG A 1 87 ? 1.496 0.560 2.681 1.00 90.38 87 ARG A CA 1
ATOM 690 C C . ARG A 1 87 ? 1.489 0.068 4.121 1.00 90.38 87 ARG A C 1
ATOM 692 O O . ARG A 1 87 ? 0.560 0.396 4.850 1.00 90.38 87 ARG A O 1
ATOM 699 N N . LEU A 1 88 ? 2.541 -0.622 4.558 1.00 90.25 88 LEU A N 1
ATOM 700 C CA . LEU A 1 88 ? 2.667 -1.063 5.946 1.00 90.25 88 LEU A CA 1
ATOM 701 C C . LEU A 1 88 ? 2.625 0.130 6.912 1.00 90.25 88 LEU A C 1
ATOM 703 O O . LEU A 1 88 ? 1.868 0.118 7.884 1.00 90.25 88 LEU A O 1
ATOM 707 N N . LEU A 1 89 ? 3.373 1.194 6.608 1.00 88.50 89 LEU A N 1
ATOM 708 C CA . LEU A 1 89 ? 3.360 2.428 7.390 1.00 88.50 89 LEU A CA 1
ATOM 709 C C . LEU A 1 89 ? 1.976 3.092 7.377 1.00 88.50 89 LEU A C 1
ATOM 711 O O . LEU A 1 89 ? 1.522 3.565 8.418 1.00 88.50 89 LEU A O 1
ATOM 715 N N . HIS A 1 90 ? 1.286 3.104 6.233 1.00 87.19 90 HIS A N 1
ATOM 716 C CA . HIS A 1 90 ? -0.073 3.635 6.124 1.00 87.19 90 HIS A CA 1
ATOM 717 C C . HIS A 1 90 ? -1.061 2.859 7.009 1.00 87.19 90 HIS A C 1
ATOM 719 O O . HIS A 1 90 ? -1.815 3.478 7.763 1.00 87.19 90 HIS A O 1
ATOM 725 N N . THR A 1 91 ? -1.022 1.522 6.983 1.00 85.81 91 THR A N 1
ATOM 726 C CA . THR A 1 91 ? -1.844 0.643 7.831 1.00 85.81 91 THR A CA 1
ATOM 727 C C . THR A 1 91 ? -1.582 0.899 9.315 1.00 85.81 91 THR A C 1
ATOM 729 O O . THR A 1 91 ? -2.526 1.130 10.072 1.00 85.81 91 THR A O 1
ATOM 732 N N . ILE A 1 92 ? -0.311 0.948 9.729 1.00 87.25 92 ILE A N 1
ATOM 733 C CA . ILE A 1 92 ? 0.090 1.257 11.112 1.00 87.25 92 ILE A CA 1
ATOM 734 C C . ILE A 1 92 ? -0.415 2.651 11.514 1.00 87.25 92 ILE A C 1
ATOM 736 O O . ILE A 1 92 ? -1.043 2.808 12.561 1.00 87.25 92 ILE A O 1
ATOM 740 N N . ALA A 1 93 ? -0.221 3.661 10.663 1.00 85.38 93 ALA A N 1
ATOM 741 C CA . ALA A 1 93 ? -0.682 5.023 10.920 1.00 85.38 93 ALA A CA 1
ATOM 742 C C . ALA A 1 93 ? -2.202 5.118 11.101 1.00 85.38 93 ALA A C 1
ATOM 744 O O . ALA A 1 93 ? -2.685 5.914 11.912 1.00 85.38 93 ALA A O 1
ATOM 745 N N . TYR A 1 94 ? -2.954 4.305 10.361 1.00 78.44 94 TYR A N 1
ATOM 746 C CA . TYR A 1 94 ? -4.406 4.247 10.459 1.00 78.44 94 TYR A CA 1
ATOM 747 C C . TYR A 1 94 ? -4.878 3.553 11.741 1.00 78.44 94 TYR A C 1
ATOM 749 O O . TYR A 1 94 ? -5.801 4.055 12.381 1.00 78.44 94 TYR A O 1
ATOM 757 N N . LEU A 1 95 ? -4.241 2.443 12.129 1.00 78.69 95 LEU A N 1
ATOM 758 C CA . LEU A 1 95 ? -4.604 1.673 13.324 1.00 78.69 95 LEU A CA 1
ATOM 759 C C . LEU A 1 95 ? -4.270 2.420 14.619 1.00 78.69 95 LEU A C 1
ATOM 761 O O . LEU A 1 95 ? -5.119 2.527 15.498 1.00 78.69 95 LEU A O 1
ATOM 765 N N . PHE A 1 96 ? -3.080 3.017 14.714 1.00 81.44 96 PHE A N 1
ATOM 766 C CA . PHE A 1 96 ? -2.648 3.752 15.911 1.00 81.44 96 PHE A CA 1
ATOM 767 C C . PHE A 1 96 ? -3.169 5.193 15.984 1.00 81.44 96 PHE A C 1
ATOM 769 O O . PHE A 1 96 ? -2.739 5.957 16.844 1.00 81.44 96 PHE A O 1
ATOM 776 N N . ALA A 1 97 ? -4.076 5.590 15.082 1.00 76.38 97 ALA A N 1
ATOM 777 C CA . ALA A 1 97 ? -4.632 6.943 15.020 1.00 76.38 97 ALA A CA 1
ATOM 778 C C . ALA A 1 97 ? -3.555 8.047 15.042 1.00 76.38 97 ALA A C 1
ATOM 780 O O . ALA A 1 97 ? -3.743 9.109 15.641 1.00 76.38 97 ALA A O 1
ATOM 781 N N . LEU A 1 98 ? -2.418 7.792 14.386 1.00 77.62 98 LEU A N 1
ATOM 782 C CA . LEU A 1 98 ? -1.271 8.693 14.377 1.00 77.62 98 LEU A CA 1
ATOM 783 C C . LEU A 1 98 ? -1.675 10.071 13.829 1.00 77.62 98 LEU A C 1
ATOM 785 O O . LEU A 1 98 ? -2.428 10.191 12.851 1.00 77.62 98 LEU A O 1
ATOM 789 N N . ARG A 1 99 ? -1.173 11.129 14.481 1.00 75.50 99 ARG A N 1
ATOM 790 C CA . ARG A 1 99 ? -1.479 12.519 14.120 1.00 75.50 99 ARG A CA 1
ATOM 791 C C . ARG A 1 99 ? -1.099 12.764 12.653 1.00 75.50 99 ARG A C 1
ATOM 793 O O . ARG A 1 99 ? -0.088 12.262 12.158 1.00 75.50 99 ARG A O 1
ATOM 800 N N . ALA A 1 100 ? -1.922 13.533 11.937 1.00 75.00 100 ALA A N 1
ATOM 801 C CA . ALA A 1 100 ? -1.537 14.042 10.618 1.00 75.00 100 ALA A CA 1
ATOM 802 C C . ALA A 1 100 ? -0.176 14.763 10.742 1.00 75.00 100 ALA A C 1
ATOM 804 O O . ALA A 1 100 ? 0.018 15.449 11.749 1.00 75.00 100 ALA A O 1
ATOM 805 N N . PRO A 1 101 ? 0.778 14.595 9.803 1.00 79.31 101 PRO A N 1
ATOM 806 C CA . PRO A 1 101 ? 0.604 14.289 8.374 1.00 79.31 101 PRO A CA 1
ATOM 807 C C . PRO A 1 101 ? 1.002 12.865 7.931 1.00 79.31 101 PRO A C 1
ATOM 809 O O . PRO A 1 101 ? 1.058 12.591 6.734 1.00 79.31 101 PRO A O 1
ATOM 812 N N . ILE A 1 102 ? 1.274 11.950 8.866 1.00 79.31 102 ILE A N 1
ATOM 813 C CA . ILE A 1 102 ? 1.930 10.656 8.579 1.00 79.31 102 ILE A CA 1
ATOM 814 C C . ILE A 1 102 ? 1.136 9.804 7.573 1.00 79.31 102 ILE A C 1
ATOM 816 O O . ILE A 1 102 ? 1.716 9.206 6.672 1.00 79.31 102 ILE A O 1
ATOM 820 N N . ARG A 1 103 ? -0.201 9.807 7.675 1.00 77.31 103 ARG A N 1
ATOM 821 C CA . ARG A 1 103 ? -1.097 9.077 6.758 1.00 77.31 103 ARG A CA 1
ATOM 822 C C . ARG A 1 103 ? -0.982 9.575 5.315 1.00 77.31 103 ARG A C 1
ATOM 824 O O . ARG A 1 103 ? -0.792 8.775 4.406 1.00 77.31 103 ARG A O 1
ATOM 831 N N . SER A 1 104 ? -1.055 10.891 5.118 1.00 82.44 104 SER A N 1
ATOM 832 C CA . SER A 1 104 ? -0.941 11.502 3.790 1.00 82.44 104 SER A CA 1
ATOM 833 C C . SER A 1 104 ? 0.454 11.304 3.208 1.00 82.44 104 SER A C 1
ATOM 835 O O . SER A 1 104 ? 0.583 11.004 2.028 1.00 82.44 104 SER A O 1
ATOM 837 N N . LEU A 1 105 ? 1.496 11.407 4.037 1.00 82.38 105 LEU A N 1
ATOM 838 C CA . LEU A 1 105 ? 2.869 11.181 3.597 1.00 82.38 105 LEU A CA 1
ATOM 839 C C . LEU A 1 105 ? 3.086 9.728 3.149 1.00 82.38 105 LEU A C 1
ATOM 841 O O . LEU A 1 105 ? 3.626 9.505 2.070 1.00 82.38 105 LEU A O 1
ATOM 845 N N . ALA A 1 106 ? 2.620 8.748 3.930 1.00 82.75 106 ALA A N 1
ATOM 846 C CA . ALA A 1 106 ? 2.719 7.331 3.579 1.00 82.75 106 ALA A CA 1
ATOM 847 C C . ALA A 1 106 ? 1.969 7.007 2.275 1.00 82.75 106 ALA A C 1
ATOM 849 O O . ALA A 1 106 ? 2.481 6.263 1.439 1.00 82.75 106 ALA A O 1
ATOM 850 N N . TYR A 1 107 ? 0.798 7.617 2.063 1.00 82.44 107 TYR A N 1
ATOM 851 C CA . TYR A 1 107 ? 0.056 7.502 0.806 1.00 82.44 107 TYR A CA 1
ATOM 852 C C . TYR A 1 107 ? 0.855 8.061 -0.381 1.00 82.44 107 TYR A C 1
ATOM 854 O O . TYR A 1 107 ? 1.054 7.363 -1.374 1.00 82.44 107 TYR A O 1
ATOM 862 N N . THR A 1 108 ? 1.375 9.287 -0.262 1.00 86.62 108 THR A N 1
ATOM 863 C CA . THR A 1 108 ? 2.162 9.923 -1.329 1.00 86.62 108 THR A CA 1
ATOM 864 C C . THR A 1 108 ? 3.420 9.121 -1.656 1.00 86.62 108 THR A C 1
ATOM 866 O O . THR A 1 108 ? 3.708 8.894 -2.829 1.00 86.62 108 THR A O 1
ATOM 869 N N . LEU A 1 109 ? 4.139 8.634 -0.638 1.00 88.31 109 LEU A N 1
ATOM 870 C CA . LEU A 1 109 ? 5.330 7.799 -0.821 1.00 88.31 109 LEU A CA 1
ATOM 871 C C . LEU A 1 109 ? 5.008 6.481 -1.534 1.00 88.31 109 LEU A C 1
ATOM 873 O O . LEU A 1 109 ? 5.771 6.055 -2.399 1.00 88.31 109 LEU A O 1
ATOM 877 N N . GLY A 1 110 ? 3.864 5.866 -1.221 1.00 87.00 110 GLY A N 1
ATOM 878 C CA . GLY A 1 110 ? 3.397 4.659 -1.903 1.00 87.00 110 GLY A CA 1
ATOM 879 C C . GLY A 1 110 ? 3.077 4.885 -3.382 1.00 87.00 110 GLY A C 1
ATOM 880 O O . GLY A 1 110 ? 3.214 3.964 -4.182 1.00 87.00 110 GLY A O 1
ATOM 881 N N . GLN A 1 111 ? 2.718 6.106 -3.777 1.00 90.19 111 GLN A N 1
ATOM 882 C CA . GLN A 1 111 ? 2.352 6.402 -5.160 1.00 90.19 111 GLN A CA 1
ATOM 883 C C . GLN A 1 111 ? 3.562 6.637 -6.083 1.00 90.19 111 GLN A C 1
ATOM 885 O O . GLN A 1 111 ? 3.460 6.427 -7.292 1.00 90.19 111 GLN A O 1
ATOM 890 N N . ILE A 1 112 ? 4.718 7.024 -5.533 1.00 92.00 112 ILE A N 1
ATOM 891 C CA . ILE A 1 112 ? 5.965 7.259 -6.285 1.00 92.00 112 ILE A CA 1
ATOM 892 C C . ILE A 1 112 ? 6.355 6.059 -7.170 1.00 92.00 112 ILE A C 1
ATOM 894 O O . ILE A 1 112 ? 6.540 6.258 -8.375 1.00 92.00 112 ILE A O 1
ATOM 898 N N . PRO A 1 113 ? 6.458 4.815 -6.651 1.00 90.44 113 PRO A N 1
ATOM 899 C CA . PRO A 1 113 ? 6.804 3.672 -7.491 1.00 90.44 113 PRO A CA 1
ATOM 900 C C . PRO A 1 113 ? 5.740 3.387 -8.561 1.00 90.44 113 PRO A C 1
ATOM 902 O O . PRO A 1 113 ? 6.105 3.026 -9.678 1.00 90.44 113 PRO A O 1
ATOM 905 N N . CYS A 1 114 ? 4.451 3.603 -8.271 1.00 91.94 114 CYS A N 1
ATOM 906 C CA . CYS A 1 114 ? 3.377 3.456 -9.259 1.00 91.94 114 CYS A CA 1
ATOM 907 C C . CYS A 1 114 ? 3.548 4.427 -10.434 1.00 91.94 114 CYS A C 1
ATOM 909 O O . CYS A 1 114 ? 3.480 4.002 -11.586 1.00 91.94 114 CYS A O 1
ATOM 911 N N . PHE A 1 115 ? 3.813 5.709 -10.157 1.00 93.56 115 PHE A N 1
ATOM 912 C CA . PHE A 1 115 ? 4.047 6.710 -11.203 1.00 93.56 115 PHE A CA 1
ATOM 913 C C . PHE A 1 115 ? 5.306 6.408 -12.019 1.00 93.56 115 PHE A C 1
ATOM 915 O O . PHE A 1 115 ? 5.264 6.466 -13.245 1.00 93.56 115 PHE A O 1
ATOM 922 N N . SER A 1 116 ? 6.403 6.035 -11.356 1.00 93.31 116 SER A N 1
ATOM 923 C CA . SER A 1 116 ? 7.661 5.665 -12.017 1.00 93.31 116 SER A CA 1
ATOM 924 C C . SER A 1 116 ? 7.475 4.502 -13.003 1.00 93.31 116 SER A C 1
ATOM 926 O O . SER A 1 116 ? 7.867 4.597 -14.170 1.00 93.31 116 SER A O 1
ATOM 928 N N . MET A 1 117 ? 6.811 3.422 -12.568 1.00 93.44 117 MET A N 1
ATOM 929 C CA . MET A 1 117 ? 6.527 2.263 -13.424 1.00 93.44 117 MET A CA 1
ATOM 930 C C . MET A 1 117 ? 5.575 2.623 -14.571 1.00 93.44 117 MET A C 1
ATOM 932 O O . MET A 1 117 ? 5.829 2.235 -15.711 1.00 93.44 117 MET A O 1
ATOM 936 N N . ALA A 1 118 ? 4.523 3.402 -14.297 1.00 93.88 118 ALA A N 1
ATOM 937 C CA . ALA A 1 118 ? 3.571 3.843 -15.315 1.00 93.88 118 ALA A CA 1
ATOM 938 C C . ALA A 1 118 ? 4.248 4.668 -16.419 1.00 93.88 118 ALA A C 1
ATOM 940 O O . ALA A 1 118 ? 4.027 4.403 -17.598 1.00 93.88 118 ALA A O 1
ATOM 941 N N . ILE A 1 119 ? 5.120 5.617 -16.056 1.00 93.75 119 ILE A N 1
ATOM 942 C CA . ILE A 1 119 ? 5.879 6.424 -17.023 1.00 93.75 119 ILE A CA 1
ATOM 943 C C . ILE A 1 119 ? 6.750 5.528 -17.907 1.00 93.75 119 ILE A C 1
ATOM 945 O O . ILE A 1 119 ? 6.738 5.684 -19.125 1.00 93.75 119 ILE A O 1
ATOM 949 N N . LYS A 1 120 ? 7.467 4.557 -17.326 1.00 91.19 120 LYS A N 1
ATOM 950 C CA . LYS A 1 120 ? 8.280 3.617 -18.113 1.00 91.19 120 LYS A CA 1
ATOM 951 C C . LYS A 1 120 ? 7.448 2.797 -19.097 1.00 91.19 120 LYS A C 1
ATOM 953 O O . LYS A 1 120 ? 7.868 2.631 -20.238 1.00 91.19 120 LYS A O 1
ATOM 958 N N . ILE A 1 121 ? 6.281 2.312 -18.673 1.00 92.25 121 ILE A N 1
ATOM 959 C CA . ILE A 1 121 ? 5.365 1.570 -19.549 1.00 92.25 121 ILE A CA 1
ATOM 960 C C . ILE A 1 121 ? 4.885 2.457 -20.701 1.00 92.25 121 ILE A C 1
ATOM 962 O O . ILE A 1 121 ? 4.929 2.024 -21.849 1.00 92.25 121 ILE A O 1
ATOM 966 N N . LEU A 1 122 ? 4.479 3.698 -20.414 1.00 92.69 122 LEU A N 1
ATOM 967 C CA . LEU A 1 122 ? 4.012 4.647 -21.429 1.00 92.69 122 LEU A CA 1
ATOM 968 C C . LEU A 1 122 ? 5.104 5.000 -22.440 1.00 92.69 122 LEU A C 1
ATOM 970 O O . LEU A 1 122 ? 4.840 5.012 -23.636 1.00 92.69 122 LEU A O 1
ATOM 974 N N . ILE A 1 123 ? 6.328 5.245 -21.969 1.00 92.12 123 ILE A N 1
ATOM 975 C CA . ILE A 1 123 ? 7.488 5.512 -22.825 1.00 92.12 123 ILE A CA 1
ATOM 976 C C . ILE A 1 123 ? 7.749 4.320 -23.745 1.00 92.12 123 ILE A C 1
ATOM 978 O O . ILE A 1 123 ? 7.858 4.490 -24.956 1.00 92.12 123 ILE A O 1
ATOM 982 N N . ASN A 1 124 ? 7.805 3.109 -23.188 1.00 90.44 124 ASN A N 1
ATOM 983 C CA . ASN A 1 124 ? 8.041 1.907 -23.979 1.00 90.44 124 ASN A CA 1
ATOM 984 C C . ASN A 1 124 ? 6.935 1.683 -25.019 1.00 90.44 124 ASN A C 1
ATOM 986 O O . ASN A 1 124 ? 7.231 1.368 -26.166 1.00 90.44 124 ASN A O 1
ATOM 990 N N . ALA A 1 125 ? 5.671 1.885 -24.638 1.00 89.94 125 ALA A N 1
ATOM 991 C CA . ALA A 1 125 ? 4.537 1.769 -25.549 1.00 89.94 125 ALA A CA 1
ATOM 992 C C . ALA A 1 125 ? 4.581 2.821 -26.669 1.00 89.94 125 ALA A C 1
ATOM 994 O O . ALA A 1 125 ? 4.316 2.486 -27.818 1.00 89.94 125 ALA A O 1
ATOM 995 N N . ALA A 1 126 ? 4.953 4.064 -26.351 1.00 90.50 126 ALA A N 1
ATOM 996 C CA . ALA A 1 126 ? 5.051 5.151 -27.322 1.00 90.50 126 ALA A CA 1
ATOM 997 C C . ALA A 1 126 ? 6.198 4.959 -28.326 1.00 90.50 126 ALA A C 1
ATOM 999 O O . ALA A 1 126 ? 6.038 5.310 -29.486 1.00 90.50 126 ALA A O 1
ATOM 1000 N N . PHE A 1 127 ? 7.336 4.403 -27.898 1.00 88.56 127 PHE A N 1
ATOM 1001 C CA . PHE A 1 127 ? 8.468 4.103 -28.787 1.00 88.56 127 PHE A CA 1
ATOM 1002 C C . PHE A 1 127 ? 8.318 2.788 -29.564 1.00 88.56 127 PHE A C 1
ATOM 1004 O O . PHE A 1 127 ? 9.073 2.552 -30.502 1.00 88.56 127 PHE A O 1
ATOM 1011 N N . SER A 1 128 ? 7.377 1.923 -29.174 1.00 78.19 128 SER A N 1
ATOM 1012 C CA . SER A 1 128 ? 7.091 0.661 -29.875 1.00 78.19 128 SER A CA 1
ATOM 1013 C C . SER A 1 128 ? 6.130 0.829 -31.064 1.00 78.19 128 SER A C 1
ATOM 1015 O O . SER A 1 128 ? 5.701 -0.175 -31.634 1.00 78.19 128 SER A O 1
ATOM 1017 N N . TRP A 1 129 ? 5.778 2.070 -31.416 1.00 59.44 129 TRP A N 1
ATOM 1018 C CA . TRP A 1 129 ? 4.913 2.450 -32.535 1.00 59.44 129 TRP A CA 1
ATOM 1019 C C . TRP A 1 129 ? 5.688 3.314 -33.531 1.00 59.44 129 TRP A C 1
ATOM 1021 O O . TRP A 1 129 ? 5.525 3.090 -34.750 1.00 59.44 129 TRP A O 1
#

pLDDT: mean 80.46, std 15.74, range [29.81, 94.44]

Foldseek 3Di:
DDDDDDDDDPLVVVCLVQLADCDQVVSCVNPHSVNNDDDPVSVLVVVLVVLCCVQVVLCVVLLVLLVVVVDDPVVSVVLVVQLVVLSVQLVVCSNVVPDPPSNVVSSVSNCVSSVVSVVVSVVVVVVVD

Radius of gyration: 19.7 Å; chains: 1; bounding box: 48×38×54 Å

Sequence (129 aa):
MTMISSPGPQGHVWATQGMAFANPEDAVRHGGLKYCRKDPDVERCRRLHRNDMECIFPFLFIGVLYCMLDPSPTIAKVHFQIFFLARLLHTIAYLFALRAPIRSLAYTLGQIPCFSMAIKILINAAFSW